Protein AF-A0A7V3ME15-F1 (afdb_monomer_lite)

Radius of gyration: 18.46 Å; chains: 1; bounding box: 46×23×46 Å

Sequence (76 aa):
MNKSFVTDVVSIFLIGLSFFVPESYQNPLLFTGLFALSGAITNQLAIHMLFERVPLLYGSGIIEKNFETFKASIRT

pLDDT: mean 85.83, std 8.9, range [47.72, 95.56]

Structure (mmCIF, N/CA/C/O backbone):
data_AF-A0A7V3ME15-F1
#
_entry.id   AF-A0A7V3ME15-F1
#
loop_
_atom_site.group_PDB
_atom_site.id
_atom_site.type_symbol
_atom_site.label_atom_id
_atom_site.label_alt_id
_atom_site.label_comp_id
_atom_site.label_asym_id
_atom_site.label_entity_id
_atom_site.label_seq_id
_atom_site.pdbx_PDB_ins_code
_atom_site.Cartn_x
_atom_site.Cartn_y
_atom_site.Cartn_z
_atom_site.occupancy
_atom_site.B_iso_or_equiv
_atom_site.auth_seq_id
_atom_site.auth_comp_id
_atom_site.auth_asym_id
_atom_site.auth_atom_id
_atom_site.pdbx_PDB_model_num
ATOM 1 N N . MET A 1 1 ? -13.923 -10.414 -1.777 1.00 47.72 1 MET A N 1
ATOM 2 C CA . MET A 1 1 ? -12.744 -10.089 -2.608 1.00 47.72 1 MET A CA 1
ATOM 3 C C . MET A 1 1 ? -11.866 -9.159 -1.792 1.00 47.72 1 MET A C 1
ATOM 5 O O . MET A 1 1 ? -12.370 -8.126 -1.363 1.00 47.72 1 MET A O 1
ATOM 9 N N . ASN A 1 2 ? -10.636 -9.558 -1.461 1.00 65.19 2 ASN A N 1
ATOM 10 C CA . ASN A 1 2 ? -9.756 -8.733 -0.635 1.00 65.19 2 ASN A CA 1
ATOM 11 C C . ASN A 1 2 ? -9.424 -7.451 -1.421 1.00 65.19 2 ASN A C 1
ATOM 13 O O . ASN A 1 2 ? -8.783 -7.533 -2.465 1.00 65.19 2 ASN A O 1
ATOM 17 N N . LYS A 1 3 ? -9.947 -6.291 -0.999 1.00 65.38 3 LYS A N 1
ATOM 18 C CA . LYS A 1 3 ? -9.873 -5.045 -1.790 1.00 65.38 3 LYS A CA 1
ATOM 19 C C . LYS A 1 3 ? -8.426 -4.598 -2.032 1.00 65.38 3 LYS A C 1
ATOM 21 O O . LYS A 1 3 ? -8.143 -4.094 -3.112 1.00 65.38 3 LYS A O 1
ATOM 26 N N . SER A 1 4 ? -7.527 -4.857 -1.082 1.00 77.50 4 SER A N 1
ATOM 27 C CA . SER A 1 4 ? -6.097 -4.528 -1.195 1.00 77.50 4 SER A CA 1
ATOM 28 C C . SER A 1 4 ? -5.316 -5.475 -2.114 1.00 77.50 4 SER A C 1
ATOM 30 O O . SER A 1 4 ? -4.300 -5.090 -2.680 1.00 77.50 4 SER A O 1
ATOM 32 N N . PHE A 1 5 ? -5.817 -6.691 -2.355 1.00 84.50 5 PHE A N 1
ATOM 33 C CA . PHE A 1 5 ? -5.092 -7.685 -3.154 1.00 84.50 5 PHE A CA 1
ATOM 34 C C . PHE A 1 5 ? -4.888 -7.240 -4.606 1.00 84.50 5 PHE A C 1
ATOM 36 O O . PHE A 1 5 ? -3.850 -7.506 -5.201 1.00 84.50 5 PHE A O 1
ATOM 43 N N . VAL A 1 6 ? -5.864 -6.532 -5.182 1.00 89.19 6 VAL A N 1
ATOM 44 C CA . VAL A 1 6 ? -5.757 -6.034 -6.560 1.00 89.19 6 VAL A CA 1
ATOM 45 C C . VAL A 1 6 ? -4.662 -4.975 -6.668 1.00 89.19 6 VAL A C 1
ATOM 47 O O . VAL A 1 6 ? -3.877 -5.015 -7.610 1.00 89.19 6 VAL A O 1
ATOM 50 N N . THR A 1 7 ? -4.578 -4.054 -5.705 1.00 89.69 7 THR A N 1
ATOM 51 C CA . THR A 1 7 ? -3.544 -3.012 -5.708 1.00 89.69 7 THR A CA 1
ATOM 52 C C . THR A 1 7 ? -2.155 -3.607 -5.530 1.00 89.69 7 THR A C 1
ATOM 54 O O . THR A 1 7 ? -1.263 -3.241 -6.286 1.00 89.69 7 THR A O 1
ATOM 57 N N . ASP A 1 8 ? -1.991 -4.588 -4.639 1.00 91.19 8 ASP A N 1
ATOM 58 C CA . ASP A 1 8 ? -0.700 -5.251 -4.418 1.00 91.19 8 ASP A CA 1
ATOM 59 C C . ASP A 1 8 ? -0.222 -5.987 -5.674 1.00 91.19 8 ASP A C 1
ATOM 61 O O . ASP A 1 8 ? 0.924 -5.834 -6.102 1.00 91.19 8 ASP A O 1
ATOM 65 N N . VAL A 1 9 ? -1.119 -6.746 -6.313 1.00 93.44 9 VAL A N 1
ATOM 66 C CA . VAL A 1 9 ? -0.816 -7.481 -7.548 1.00 93.44 9 VAL A CA 1
ATOM 67 C C . VAL A 1 9 ? -0.445 -6.524 -8.677 1.00 93.44 9 VAL A C 1
ATOM 69 O O . VAL A 1 9 ? 0.535 -6.766 -9.379 1.00 93.44 9 VAL A O 1
ATOM 72 N N . VAL A 1 10 ? -1.179 -5.421 -8.843 1.00 93.25 10 VAL A N 1
ATOM 73 C CA . VAL A 1 10 ? -0.872 -4.413 -9.869 1.00 93.25 10 VAL A CA 1
ATOM 74 C C . VAL A 1 10 ? 0.469 -3.730 -9.588 1.00 93.25 10 VAL A C 1
ATOM 76 O O . VAL A 1 10 ? 1.258 -3.549 -10.512 1.00 93.25 10 VAL A O 1
ATOM 79 N N . SER A 1 11 ? 0.776 -3.395 -8.333 1.00 93.25 11 SER A N 1
ATOM 80 C CA . SER A 1 11 ? 2.063 -2.798 -7.963 1.00 93.25 11 SER A CA 1
ATOM 81 C C . SER A 1 11 ? 3.238 -3.741 -8.226 1.00 93.25 11 SER A C 1
ATOM 83 O O . SER A 1 11 ? 4.222 -3.330 -8.840 1.00 93.25 11 SER A O 1
ATOM 85 N N . ILE A 1 12 ? 3.125 -5.015 -7.838 1.00 94.12 12 ILE A N 1
ATOM 86 C CA . ILE A 1 12 ? 4.144 -6.038 -8.123 1.00 94.12 12 ILE A CA 1
ATOM 87 C C . ILE A 1 12 ? 4.299 -6.235 -9.632 1.00 94.12 12 ILE A C 1
ATOM 89 O O . ILE A 1 12 ? 5.418 -6.346 -10.127 1.00 94.12 12 ILE A O 1
ATOM 93 N N . PHE A 1 13 ? 3.195 -6.233 -10.378 1.00 94.69 13 PHE A N 1
ATOM 94 C CA . PHE A 1 13 ? 3.225 -6.353 -11.829 1.00 94.69 13 PHE A CA 1
ATOM 95 C C . PHE A 1 13 ? 3.947 -5.173 -12.494 1.00 94.69 13 PHE A C 1
ATOM 97 O O . PHE A 1 13 ? 4.763 -5.394 -13.383 1.00 94.69 13 PHE A O 1
ATOM 104 N N . LEU A 1 14 ? 3.725 -3.936 -12.035 1.00 92.62 14 LEU A N 1
ATOM 105 C CA . LEU A 1 14 ? 4.445 -2.751 -12.524 1.00 92.62 14 LEU A CA 1
ATOM 106 C C . LEU A 1 14 ? 5.951 -2.825 -12.234 1.00 92.62 14 LEU A C 1
ATOM 108 O O . LEU A 1 14 ? 6.757 -2.488 -13.101 1.00 92.62 14 LEU A O 1
ATOM 112 N N . ILE A 1 15 ? 6.335 -3.319 -11.052 1.00 93.62 15 ILE A N 1
ATOM 113 C CA . ILE A 1 15 ? 7.743 -3.575 -10.716 1.00 93.62 15 ILE A CA 1
ATOM 114 C C . ILE A 1 15 ? 8.316 -4.647 -11.650 1.00 93.62 15 ILE A C 1
ATOM 116 O O . ILE A 1 15 ? 9.376 -4.443 -12.233 1.00 93.62 15 ILE A O 1
ATOM 120 N N . GLY A 1 16 ? 7.612 -5.763 -11.842 1.00 92.69 16 GLY A N 1
ATOM 121 C CA . GLY A 1 16 ? 8.039 -6.843 -12.733 1.00 92.69 16 GLY A CA 1
ATOM 122 C C . GLY A 1 16 ? 8.218 -6.369 -14.176 1.00 92.69 16 GLY A C 1
ATOM 123 O O . GLY A 1 16 ? 9.257 -6.623 -14.779 1.00 92.69 16 GLY A O 1
ATOM 124 N N . LEU A 1 17 ? 7.251 -5.611 -14.701 1.00 93.31 17 LEU A N 1
ATOM 125 C CA . LEU A 1 17 ? 7.316 -5.016 -16.035 1.00 93.31 17 LEU A CA 1
ATOM 126 C C . LEU A 1 17 ? 8.504 -4.068 -16.200 1.00 93.31 17 LEU A C 1
ATOM 128 O O . LEU A 1 17 ? 9.084 -4.035 -17.280 1.00 93.31 17 LEU A O 1
ATOM 132 N N . SER A 1 18 ? 8.902 -3.338 -15.155 1.00 91.00 18 SER A N 1
ATOM 133 C CA . SER A 1 18 ? 10.028 -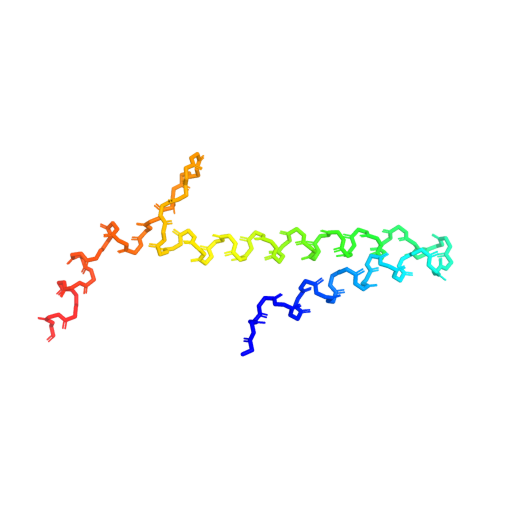2.399 -15.240 1.00 91.00 18 SER A CA 1
ATOM 134 C C . SER A 1 18 ? 11.342 -3.040 -15.699 1.00 91.00 18 SER A C 1
ATOM 136 O O . SE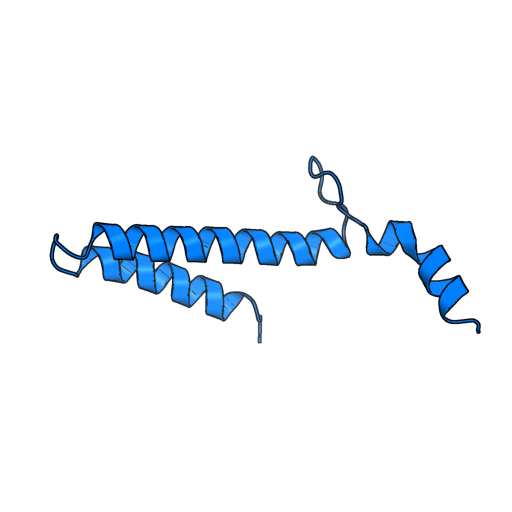R A 1 18 ? 12.122 -2.375 -16.373 1.00 91.00 18 SER A O 1
ATOM 138 N N . PHE A 1 19 ? 11.550 -4.335 -15.436 1.00 89.88 19 PHE A N 1
ATOM 139 C CA . PHE A 1 19 ? 12.745 -5.074 -15.858 1.00 89.88 19 PHE A CA 1
ATOM 140 C C . PHE A 1 19 ? 12.712 -5.566 -17.315 1.00 89.88 19 PHE A C 1
ATOM 142 O O . PHE A 1 19 ? 13.746 -5.977 -17.834 1.00 89.88 19 PHE A O 1
ATOM 149 N N . PHE A 1 20 ? 11.553 -5.537 -17.979 1.00 91.06 20 PHE A N 1
ATOM 150 C CA . PHE A 1 20 ? 11.393 -5.975 -19.375 1.00 91.06 20 PHE A CA 1
ATOM 151 C C . PHE A 1 20 ? 11.300 -4.811 -20.374 1.00 91.06 20 P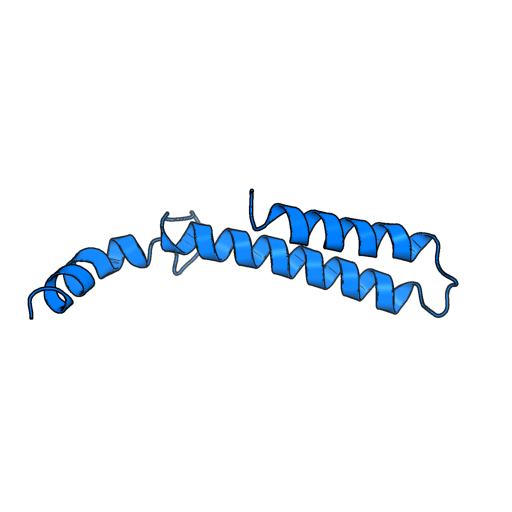HE A C 1
ATOM 153 O O . PHE A 1 20 ? 11.235 -5.037 -21.582 1.00 91.06 20 PHE A O 1
ATOM 160 N N . VAL A 1 21 ? 11.261 -3.567 -19.890 1.00 88.38 21 VAL A N 1
ATOM 161 C CA . VAL A 1 21 ? 11.105 -2.356 -20.709 1.00 88.38 21 VAL A CA 1
ATOM 162 C C . VAL A 1 21 ? 12.486 -1.735 -21.008 1.00 88.38 21 VAL A C 1
ATOM 164 O O . VAL A 1 21 ? 13.394 -1.873 -20.191 1.00 88.38 21 VAL A O 1
ATOM 167 N N . PRO A 1 22 ? 12.682 -1.044 -22.155 1.00 86.56 22 PRO A N 1
ATOM 168 C CA . PRO A 1 22 ? 13.943 -0.367 -22.480 1.00 86.56 22 PRO A CA 1
ATOM 169 C C . PRO A 1 22 ? 14.438 0.599 -21.390 1.00 86.56 22 PRO A C 1
ATOM 171 O O . PRO A 1 22 ? 13.626 1.251 -20.728 1.00 86.56 22 PRO A O 1
ATOM 174 N N . GLU A 1 23 ? 15.764 0.775 -21.278 1.00 81.44 23 GLU A N 1
ATOM 175 C CA . GLU A 1 23 ? 16.411 1.570 -20.211 1.00 81.44 23 GLU A CA 1
ATOM 176 C C . GLU A 1 23 ? 15.819 2.976 -20.019 1.00 81.44 23 GLU A C 1
ATOM 178 O O . GLU A 1 23 ? 15.707 3.456 -18.890 1.00 81.44 23 GLU A O 1
ATOM 183 N N . SER A 1 24 ? 15.372 3.623 -21.101 1.00 85.94 24 SER A N 1
ATOM 184 C CA . SER A 1 24 ? 14.778 4.965 -21.042 1.00 85.94 24 SER A CA 1
ATOM 185 C C . SER A 1 24 ? 13.504 5.046 -20.186 1.00 85.94 24 SER A C 1
ATOM 187 O O . SER A 1 24 ? 13.164 6.129 -19.714 1.00 85.94 24 SER A O 1
ATOM 189 N N . TYR A 1 25 ? 12.789 3.934 -19.993 1.00 86.50 25 TYR A N 1
ATOM 190 C CA . TYR A 1 25 ? 11.539 3.873 -19.224 1.00 86.50 25 TYR A CA 1
ATOM 191 C C . TYR A 1 25 ? 11.640 2.987 -17.976 1.00 86.50 25 TYR A C 1
ATOM 193 O O . TYR A 1 25 ? 10.732 3.006 -17.144 1.00 86.50 25 TYR A O 1
ATOM 201 N N . GLN A 1 26 ? 12.742 2.255 -17.810 1.00 89.75 26 GLN A N 1
ATOM 202 C CA . GLN A 1 26 ? 12.971 1.361 -16.675 1.00 89.75 26 GLN A CA 1
ATOM 203 C C . GLN A 1 26 ? 12.890 2.102 -15.332 1.00 89.75 26 GLN A C 1
ATOM 205 O O . GLN A 1 26 ? 12.129 1.703 -14.453 1.00 89.75 26 GLN A O 1
ATOM 210 N N . ASN A 1 27 ? 13.622 3.213 -15.182 1.00 90.06 27 ASN A N 1
ATOM 211 C CA . ASN A 1 27 ? 13.661 3.980 -13.930 1.00 90.06 27 ASN A CA 1
ATOM 212 C C . ASN A 1 27 ? 12.282 4.546 -13.527 1.00 90.06 27 ASN A C 1
ATOM 214 O O . ASN A 1 27 ? 11.825 4.248 -12.421 1.00 90.06 27 ASN A O 1
ATOM 218 N N . PRO A 1 28 ? 11.575 5.313 -14.385 1.00 91.56 28 PRO A N 1
ATOM 219 C CA . PRO A 1 28 ? 10.243 5.818 -14.049 1.00 91.56 28 PRO A CA 1
ATOM 220 C C . PRO A 1 28 ? 9.245 4.710 -13.698 1.00 91.56 28 PRO A C 1
ATOM 222 O O . PRO A 1 28 ? 8.459 4.866 -12.760 1.00 91.56 28 PRO A O 1
ATOM 225 N N . LEU A 1 29 ? 9.280 3.584 -14.419 1.00 92.00 29 LEU A N 1
ATOM 226 C CA . LEU A 1 29 ? 8.338 2.486 -14.212 1.00 92.00 29 LEU A CA 1
ATOM 227 C C . LEU A 1 29 ? 8.615 1.734 -12.902 1.00 92.00 29 LEU A C 1
ATOM 229 O O . LEU A 1 29 ? 7.679 1.445 -12.156 1.00 92.00 29 LEU A O 1
ATOM 233 N N . LEU A 1 30 ? 9.892 1.511 -12.574 1.00 93.50 30 LEU A N 1
ATOM 234 C CA . LEU A 1 30 ? 10.322 0.938 -11.298 1.00 93.50 30 LEU A CA 1
ATOM 235 C C . LEU A 1 30 ? 9.873 1.815 -10.120 1.00 93.50 30 LEU A C 1
ATOM 237 O O . LEU A 1 30 ? 9.227 1.316 -9.199 1.00 93.50 30 LEU A O 1
ATOM 241 N N . PHE A 1 31 ? 10.163 3.122 -10.152 1.00 95.12 31 PHE A N 1
ATOM 242 C CA . PHE A 1 31 ? 9.759 4.039 -9.079 1.00 95.12 31 PHE A CA 1
ATOM 243 C C . PHE A 1 31 ? 8.240 4.135 -8.939 1.00 95.12 31 PHE A C 1
ATOM 245 O O . PHE A 1 31 ? 7.737 4.177 -7.819 1.00 95.12 31 PHE A O 1
ATOM 252 N N . THR A 1 32 ? 7.505 4.105 -10.052 1.00 94.94 32 THR A N 1
ATOM 253 C CA . THR A 1 32 ? 6.036 4.075 -10.033 1.00 94.94 32 THR A CA 1
ATOM 254 C C . THR A 1 32 ? 5.523 2.812 -9.347 1.00 94.94 32 THR A C 1
ATOM 256 O O . THR A 1 32 ? 4.671 2.897 -8.463 1.00 94.94 32 THR A O 1
ATOM 259 N N . GLY A 1 33 ? 6.065 1.643 -9.701 1.00 94.25 33 GLY A N 1
ATOM 260 C CA . GLY A 1 33 ? 5.703 0.372 -9.077 1.00 94.25 33 GLY A CA 1
ATOM 261 C C . GLY A 1 33 ? 6.040 0.324 -7.583 1.00 94.25 33 GLY A C 1
ATOM 262 O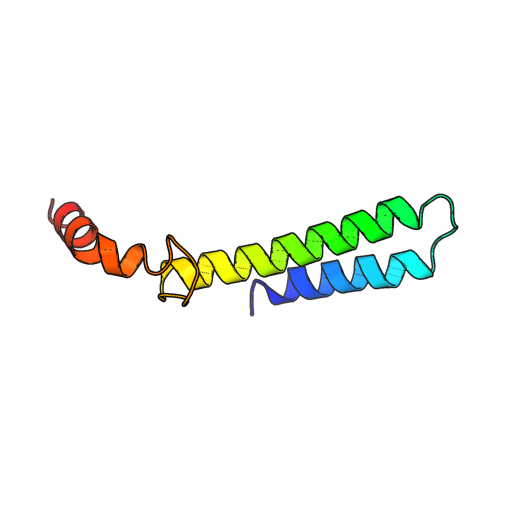 O . GLY A 1 33 ? 5.195 -0.059 -6.776 1.00 94.25 33 GLY A O 1
ATOM 263 N N . LEU A 1 34 ? 7.236 0.780 -7.197 1.00 95.12 34 LEU A N 1
ATOM 264 C CA . LEU A 1 34 ? 7.675 0.853 -5.798 1.00 95.12 34 LEU A CA 1
ATOM 265 C C . LEU A 1 34 ? 6.824 1.822 -4.970 1.00 95.12 34 LEU A C 1
ATOM 267 O O . LEU A 1 34 ? 6.441 1.501 -3.844 1.00 95.12 34 LEU A O 1
ATOM 271 N N . PHE A 1 35 ? 6.497 2.991 -5.522 1.00 95.31 35 PHE A N 1
ATOM 272 C CA . PHE A 1 35 ? 5.644 3.968 -4.852 1.00 95.31 35 PHE A CA 1
ATOM 273 C C . PHE A 1 35 ? 4.217 3.438 -4.685 1.00 95.31 35 PHE A C 1
ATOM 275 O O . PHE A 1 35 ? 3.645 3.541 -3.600 1.00 95.31 35 PHE A O 1
ATOM 282 N N . ALA A 1 36 ? 3.670 2.802 -5.725 1.00 94.75 36 ALA A N 1
ATOM 283 C CA . ALA A 1 36 ? 2.364 2.160 -5.661 1.00 94.75 36 ALA A CA 1
ATOM 284 C C . ALA A 1 36 ? 2.331 1.044 -4.601 1.00 94.75 36 ALA A C 1
ATOM 286 O O . ALA A 1 36 ? 1.389 0.995 -3.813 1.00 94.75 36 ALA A O 1
ATOM 287 N N . LEU A 1 37 ? 3.376 0.210 -4.525 1.00 94.75 37 LEU A N 1
ATOM 288 C CA . LEU A 1 37 ? 3.478 -0.869 -3.537 1.00 94.75 37 LEU A CA 1
ATOM 289 C C . LEU A 1 37 ? 3.537 -0.319 -2.104 1.00 94.75 37 LEU A C 1
ATOM 291 O O . LEU A 1 37 ? 2.795 -0.765 -1.232 1.00 94.75 37 LEU A O 1
ATOM 295 N N . SER A 1 38 ? 4.388 0.681 -1.863 1.00 95.56 38 SER A N 1
ATOM 296 C CA . SER A 1 38 ? 4.501 1.342 -0.556 1.00 95.56 38 SER A CA 1
ATOM 297 C C . SER A 1 38 ? 3.178 1.990 -0.129 1.00 95.56 38 SER A C 1
ATOM 299 O O . SER A 1 38 ? 2.737 1.838 1.015 1.00 95.56 38 SER A O 1
ATOM 301 N N . GLY A 1 39 ? 2.503 2.661 -1.067 1.00 93.44 39 GLY A N 1
ATOM 302 C CA . GLY A 1 39 ? 1.189 3.258 -0.848 1.00 93.44 39 GLY A CA 1
ATOM 303 C C . GLY A 1 39 ? 0.115 2.220 -0.519 1.00 93.44 39 GLY A C 1
ATOM 304 O O . GLY A 1 39 ? -0.655 2.423 0.420 1.00 93.44 39 GLY A O 1
ATOM 305 N N . ALA A 1 40 ? 0.091 1.089 -1.230 1.00 93.12 40 ALA A N 1
ATOM 306 C CA . ALA A 1 40 ? -0.851 -0.001 -0.982 1.00 93.12 40 ALA A CA 1
ATOM 307 C C . ALA A 1 40 ? -0.668 -0.605 0.421 1.00 93.12 40 ALA A C 1
ATOM 309 O O . ALA A 1 40 ? -1.634 -0.686 1.187 1.00 93.12 40 ALA A O 1
ATOM 310 N N . ILE A 1 41 ? 0.578 -0.914 0.801 1.00 91.62 41 ILE A N 1
ATOM 311 C CA . ILE A 1 41 ? 0.920 -1.439 2.132 1.00 91.62 41 ILE A CA 1
ATOM 312 C C . ILE A 1 41 ? 0.525 -0.442 3.226 1.00 91.62 41 ILE A C 1
ATOM 314 O O . ILE A 1 41 ? -0.131 -0.809 4.202 1.00 91.62 41 ILE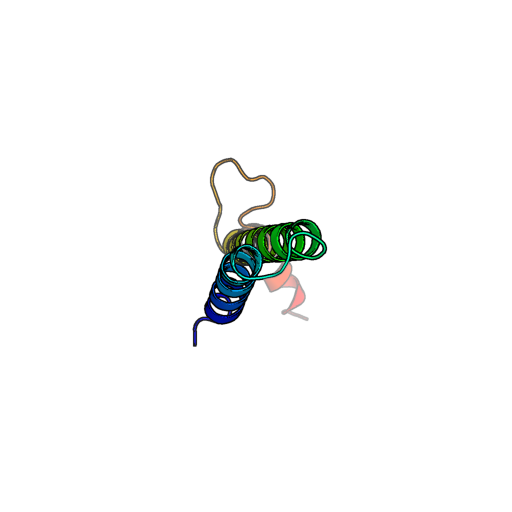 A O 1
ATOM 318 N N . THR A 1 42 ? 0.879 0.834 3.059 1.00 92.44 42 THR A N 1
ATOM 319 C CA . THR A 1 42 ? 0.578 1.875 4.052 1.00 92.44 42 THR A CA 1
ATOM 320 C C . THR A 1 42 ? -0.930 2.099 4.190 1.00 92.44 42 THR A C 1
ATOM 322 O O . THR A 1 42 ? -1.422 2.290 5.300 1.00 92.44 42 THR A O 1
ATOM 325 N N . ASN A 1 43 ? -1.692 2.014 3.096 1.00 92.38 43 ASN A N 1
ATOM 326 C CA . ASN A 1 43 ? -3.150 2.114 3.126 1.00 92.38 43 ASN A CA 1
ATOM 327 C C . ASN A 1 43 ? -3.799 0.925 3.852 1.00 92.38 43 ASN A C 1
ATOM 329 O O . ASN A 1 43 ? -4.687 1.115 4.683 1.00 92.38 43 ASN A O 1
ATOM 333 N N . GLN A 1 44 ? -3.335 -0.300 3.591 1.00 90.19 44 GLN A N 1
ATOM 334 C CA . GLN A 1 44 ? -3.800 -1.477 4.327 1.00 90.19 44 GLN A CA 1
ATOM 335 C C . GLN A 1 44 ? -3.520 -1.332 5.825 1.00 90.19 44 GLN A C 1
ATOM 337 O O . GLN A 1 44 ? -4.400 -1.588 6.651 1.00 90.19 44 GLN A O 1
ATOM 342 N N . LEU A 1 45 ? -2.316 -0.881 6.170 1.00 89.62 45 LEU A N 1
ATOM 343 C CA . LEU A 1 45 ? -1.935 -0.630 7.550 1.00 89.62 45 LEU A CA 1
ATOM 344 C C . LEU A 1 45 ? -2.810 0.460 8.183 1.00 89.62 45 LEU A C 1
ATOM 346 O O . LEU A 1 45 ? -3.235 0.298 9.319 1.00 89.62 45 LEU A O 1
ATOM 350 N N . ALA A 1 46 ? -3.129 1.540 7.467 1.00 89.25 46 ALA A N 1
ATOM 351 C CA . ALA A 1 46 ? -3.991 2.611 7.968 1.00 89.25 46 ALA A CA 1
ATOM 352 C C . ALA A 1 46 ? -5.397 2.106 8.313 1.00 89.25 46 ALA A C 1
ATOM 354 O O . ALA A 1 46 ? -5.907 2.408 9.390 1.00 89.25 46 ALA A O 1
ATOM 355 N N . ILE A 1 47 ? -6.000 1.288 7.445 1.00 88.25 47 ILE A N 1
ATOM 356 C CA . ILE A 1 47 ? -7.306 0.675 7.722 1.00 88.25 47 ILE A CA 1
ATOM 357 C C . ILE A 1 47 ? -7.213 -0.226 8.956 1.00 88.25 47 ILE A C 1
ATOM 359 O O . ILE A 1 47 ? -8.062 -0.136 9.837 1.00 88.25 47 ILE A O 1
ATOM 363 N N . HIS A 1 48 ? -6.162 -1.040 9.063 1.00 88.44 48 HIS A N 1
ATOM 364 C CA . HIS A 1 48 ? -5.928 -1.875 10.241 1.00 88.44 48 HIS A CA 1
ATOM 365 C C . HIS A 1 48 ? -5.777 -1.036 11.520 1.00 88.44 48 HIS A C 1
ATOM 367 O O . HIS A 1 48 ? -6.372 -1.346 12.547 1.00 88.44 48 HIS A O 1
ATOM 373 N N . MET A 1 49 ? -5.034 0.071 11.448 1.00 90.31 49 MET A N 1
ATOM 374 C CA . MET A 1 49 ? -4.822 1.004 12.555 1.00 90.31 49 MET A CA 1
ATOM 375 C C . MET A 1 49 ? -6.093 1.742 12.987 1.00 90.31 49 MET A C 1
ATOM 377 O O . MET A 1 49 ? -6.132 2.251 14.103 1.00 90.31 49 MET A O 1
ATOM 381 N N . LEU A 1 50 ? -7.134 1.831 12.155 1.00 86.38 50 LEU A N 1
ATOM 382 C CA . LEU A 1 50 ? -8.402 2.427 12.585 1.00 86.38 50 LEU A CA 1
ATOM 383 C C . LEU A 1 50 ? -9.108 1.558 13.629 1.00 86.38 50 LEU A C 1
ATOM 385 O O . LEU A 1 50 ? -9.647 2.100 14.597 1.00 86.38 50 LEU A O 1
ATOM 389 N N . PHE A 1 51 ? -9.091 0.240 13.429 1.00 84.94 51 PHE A N 1
ATOM 390 C CA . PHE A 1 51 ? -9.841 -0.717 14.242 1.00 84.94 51 PHE A CA 1
ATOM 391 C C . PHE A 1 51 ? -9.006 -1.331 15.357 1.00 84.94 51 PHE A C 1
ATOM 393 O O . PHE A 1 51 ? -9.528 -1.542 16.440 1.00 84.94 51 PHE A O 1
ATOM 400 N N . GLU A 1 52 ? -7.720 -1.572 15.113 1.00 83.81 52 GLU A N 1
ATOM 401 C CA . GLU A 1 52 ? -6.842 -2.258 16.053 1.00 83.81 52 GLU A CA 1
ATOM 402 C C . GLU A 1 52 ? -5.642 -1.386 16.427 1.00 83.81 52 GLU A C 1
ATOM 404 O O . GLU A 1 52 ? -5.113 -0.603 15.627 1.00 83.81 52 GLU A O 1
ATOM 409 N N . ARG A 1 53 ? -5.170 -1.538 17.666 1.00 84.62 53 ARG A N 1
ATOM 410 C CA . ARG A 1 53 ? -3.963 -0.859 18.132 1.00 84.62 53 ARG A CA 1
ATOM 411 C C . ARG A 1 53 ? -2.719 -1.600 17.650 1.00 84.62 53 ARG A C 1
ATOM 413 O O . ARG A 1 53 ? -2.442 -2.717 18.074 1.00 84.62 53 ARG A O 1
ATOM 420 N N . VAL A 1 54 ? -1.921 -0.936 16.823 1.00 84.88 54 VAL A N 1
ATOM 421 C CA . VAL A 1 54 ? -0.652 -1.467 16.321 1.00 84.88 54 VAL A CA 1
ATOM 422 C C . VAL A 1 54 ? 0.482 -0.981 17.236 1.00 84.88 54 VAL A C 1
ATOM 424 O O . VAL A 1 54 ? 0.594 0.228 17.472 1.00 84.88 54 VAL A O 1
ATOM 427 N N . PRO A 1 55 ? 1.324 -1.877 17.788 1.00 81.75 55 PRO A N 1
ATOM 428 C CA . PRO A 1 55 ? 2.442 -1.476 18.639 1.00 81.75 55 PRO A CA 1
ATOM 429 C C . PRO A 1 55 ? 3.416 -0.582 17.860 1.00 81.75 55 PRO A C 1
ATOM 431 O O . PRO A 1 55 ? 3.642 -0.796 16.674 1.00 81.75 55 PRO A O 1
ATOM 434 N N . LEU A 1 56 ? 4.001 0.415 18.535 1.00 84.56 56 LEU A N 1
ATOM 435 C CA . LEU A 1 56 ? 4.953 1.402 17.984 1.00 84.56 56 LEU A CA 1
ATOM 436 C C . LEU A 1 56 ? 4.376 2.449 17.012 1.00 84.56 56 LEU A C 1
ATOM 438 O O . LEU A 1 56 ? 5.085 3.395 16.675 1.00 84.56 56 LEU A O 1
ATOM 442 N N . LEU A 1 57 ? 3.106 2.347 16.606 1.00 82.81 57 LEU A N 1
ATOM 443 C CA . LEU A 1 57 ? 2.471 3.322 15.714 1.00 82.81 57 LEU A CA 1
ATOM 444 C C . LEU A 1 57 ? 1.507 4.234 16.485 1.00 82.81 57 LEU A C 1
ATOM 446 O O . LEU A 1 57 ? 0.457 3.802 16.976 1.00 82.81 57 LEU A O 1
ATOM 450 N N . TYR A 1 58 ? 1.877 5.515 16.593 1.00 80.00 58 TYR A N 1
ATOM 451 C CA . TYR A 1 58 ? 1.021 6.563 17.152 1.00 80.00 58 TYR A CA 1
ATOM 452 C C . TYR A 1 58 ? -0.198 6.796 16.253 1.00 80.00 58 TYR A C 1
ATOM 454 O O . TYR A 1 58 ? -0.071 6.876 15.036 1.00 80.00 58 TYR A O 1
ATOM 462 N N . GLY A 1 59 ? -1.380 6.929 16.862 1.00 77.06 59 GLY A N 1
ATOM 463 C CA . GLY A 1 59 ? -2.634 7.093 16.120 1.00 77.06 59 GLY A CA 1
ATOM 464 C C . GLY A 1 59 ? -3.294 5.781 15.680 1.00 77.06 59 GLY A C 1
ATOM 465 O O . GLY A 1 59 ? -4.199 5.821 14.858 1.00 77.06 59 GLY A O 1
ATOM 466 N N . SER A 1 60 ? -2.886 4.632 16.224 1.00 83.69 60 SER A N 1
ATOM 467 C CA . SER A 1 60 ? -3.625 3.372 16.070 1.00 83.69 60 SER A CA 1
ATOM 468 C C . SER A 1 60 ? -4.748 3.225 17.113 1.00 83.69 60 SER A C 1
ATOM 470 O O . SER A 1 60 ? -4.682 3.813 18.196 1.00 83.69 60 SER A O 1
ATOM 472 N N . GLY A 1 61 ? -5.798 2.467 16.790 1.00 80.88 61 GLY A N 1
ATOM 473 C CA . GLY A 1 61 ? -6.990 2.269 17.621 1.00 80.88 61 GLY A CA 1
ATOM 474 C C . GLY A 1 61 ? -7.894 3.505 17.737 1.00 80.88 61 GLY A C 1
ATOM 475 O O . GLY A 1 61 ? -8.509 3.726 18.781 1.00 80.88 61 GLY A O 1
ATOM 476 N N . ILE A 1 62 ? -7.956 4.359 16.705 1.00 80.62 62 ILE A N 1
ATOM 477 C CA . ILE A 1 62 ? -8.742 5.612 16.747 1.00 80.62 62 ILE A CA 1
ATOM 478 C C . ILE A 1 62 ? -10.232 5.337 16.979 1.00 80.62 62 ILE A C 1
ATOM 480 O O . ILE A 1 62 ? -10.867 6.088 17.725 1.00 80.62 62 ILE A O 1
ATOM 484 N N . ILE A 1 63 ? -10.793 4.291 16.365 1.00 78.75 63 ILE A N 1
ATOM 485 C CA . ILE A 1 63 ? -12.222 3.979 16.497 1.00 78.75 63 ILE A CA 1
ATOM 486 C C . ILE A 1 63 ? -12.535 3.511 17.919 1.00 78.75 63 ILE A C 1
ATOM 488 O O . ILE A 1 63 ? -13.455 4.049 18.530 1.00 78.75 63 ILE A O 1
ATOM 492 N N . GLU A 1 64 ? -11.738 2.597 18.481 1.00 77.06 64 GLU A N 1
ATOM 493 C CA . GLU A 1 64 ? -11.890 2.149 19.873 1.00 77.06 64 GLU A CA 1
ATOM 494 C C . GLU A 1 64 ? -11.792 3.327 20.854 1.00 77.06 64 GLU A C 1
ATOM 496 O O . GLU A 1 64 ? -12.622 3.475 21.749 1.00 77.06 64 GLU A O 1
ATOM 501 N N . LYS A 1 65 ? -10.820 4.226 20.647 1.00 78.00 65 LYS A N 1
ATOM 502 C CA . LYS A 1 65 ? -10.587 5.383 21.523 1.00 78.00 65 LYS A CA 1
ATOM 503 C C . LYS A 1 65 ? -11.732 6.402 21.510 1.00 78.00 65 LYS A C 1
ATOM 505 O O . LYS A 1 65 ? -11.995 7.027 22.533 1.00 78.00 65 LYS A O 1
ATOM 510 N N . ASN A 1 66 ? -12.384 6.601 20.366 1.00 79.75 66 ASN A N 1
ATOM 511 C CA . ASN A 1 66 ? -13.460 7.586 20.205 1.00 79.75 66 ASN A CA 1
ATOM 512 C C . ASN A 1 66 ? -14.860 6.952 20.260 1.00 79.75 66 ASN A C 1
ATOM 514 O O . ASN A 1 66 ? -15.853 7.638 20.017 1.00 79.75 66 ASN A O 1
ATOM 518 N N . PHE A 1 67 ? -14.962 5.659 20.582 1.00 79.88 67 PHE A N 1
ATOM 519 C CA . PHE A 1 67 ? -16.215 4.905 20.540 1.00 79.88 67 PHE A CA 1
ATOM 520 C C . PHE A 1 67 ? -17.327 5.527 21.399 1.00 79.88 67 PHE A C 1
ATOM 522 O O . PHE A 1 67 ? -18.457 5.672 20.934 1.00 79.88 67 PHE A O 1
ATOM 529 N N . GLU A 1 68 ? -17.012 5.978 22.617 1.00 76.62 68 GLU A N 1
ATOM 530 C CA . GLU A 1 68 ? -17.986 6.655 23.491 1.00 76.62 68 GLU A CA 1
ATOM 531 C C . GLU A 1 68 ? -18.467 7.996 22.907 1.00 76.62 68 GLU A C 1
ATOM 533 O O . GLU A 1 68 ? -19.649 8.332 22.997 1.00 76.62 68 GLU A O 1
ATOM 538 N N . THR A 1 69 ? -17.590 8.736 22.224 1.00 80.25 69 THR A N 1
ATOM 539 C CA . THR A 1 69 ? -17.947 9.979 21.522 1.00 80.25 69 THR A CA 1
ATOM 540 C C . THR A 1 69 ? -18.844 9.706 20.310 1.00 80.25 69 THR A C 1
ATOM 542 O O . THR A 1 69 ? -19.824 10.424 20.098 1.00 80.25 69 THR A O 1
ATOM 545 N N . PHE A 1 70 ? -18.569 8.642 19.547 1.00 78.38 70 PHE A N 1
ATOM 546 C CA . PHE A 1 70 ? -19.430 8.191 18.446 1.00 78.38 70 PHE A CA 1
ATOM 547 C C . PHE A 1 70 ? -20.812 7.741 18.946 1.00 78.38 70 PHE A C 1
ATOM 549 O O . PHE A 1 70 ? -21.839 8.068 18.356 1.00 78.38 70 PHE A O 1
ATOM 556 N N . LYS A 1 71 ? -20.865 7.041 20.081 1.00 81.06 71 LYS A N 1
ATOM 557 C CA . LYS A 1 71 ? -22.117 6.596 20.706 1.00 81.06 71 LYS A CA 1
ATOM 558 C C . LYS A 1 71 ? -22.977 7.761 21.197 1.00 81.06 71 LYS A C 1
ATOM 560 O O . LYS A 1 71 ? -24.200 7.706 21.075 1.00 81.06 71 LYS A O 1
ATOM 565 N N . ALA A 1 72 ? -22.353 8.803 21.746 1.00 82.44 72 ALA A N 1
ATOM 566 C CA . ALA A 1 72 ? -23.050 10.009 22.184 1.00 82.44 72 ALA A CA 1
ATOM 567 C C . ALA A 1 72 ? -23.637 10.804 21.005 1.00 82.44 72 ALA A C 1
ATOM 569 O O . ALA A 1 72 ? -24.751 11.303 21.109 1.00 82.44 72 ALA A O 1
ATOM 570 N N . SER A 1 73 ? -22.931 10.872 19.873 1.00 80.69 73 SER A N 1
ATOM 571 C CA . SER A 1 73 ? -23.377 11.615 18.684 1.00 80.69 73 SER A CA 1
ATOM 572 C C . SER A 1 73 ? -24.512 10.928 17.909 1.00 80.69 73 SER A C 1
ATOM 574 O O . SER A 1 73 ? -25.318 11.614 17.289 1.00 80.69 73 SER A O 1
ATOM 576 N N . ILE A 1 74 ? -24.637 9.599 17.994 1.00 79.44 74 ILE A N 1
ATOM 577 C CA . ILE A 1 74 ? -25.757 8.838 17.399 1.00 79.44 74 ILE A CA 1
ATOM 578 C C . ILE A 1 74 ? -27.046 8.929 18.245 1.00 79.44 74 ILE A C 1
ATOM 580 O O . ILE A 1 74 ? -28.130 8.634 17.753 1.00 79.44 74 ILE A O 1
ATOM 584 N N . ARG A 1 75 ? -26.966 9.343 19.519 1.00 70.19 75 ARG A N 1
ATOM 585 C CA . ARG A 1 75 ? -28.118 9.459 20.438 1.00 70.19 75 ARG A CA 1
ATOM 586 C C . ARG A 1 75 ? -28.851 10.811 20.370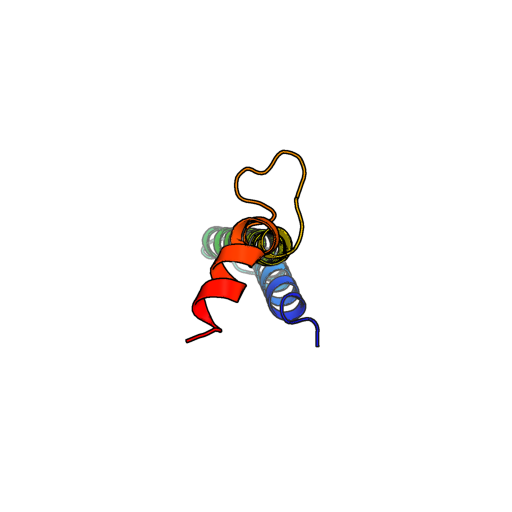 1.00 70.19 75 ARG A C 1
ATOM 588 O O . ARG A 1 75 ? -29.425 11.237 21.371 1.00 70.19 75 ARG A O 1
ATOM 595 N N . THR A 1 76 ? -28.860 11.444 19.200 1.00 56.69 76 THR A N 1
ATOM 596 C CA . THR A 1 76 ? -29.620 12.674 18.909 1.00 56.69 76 THR A CA 1
ATOM 597 C C . THR A 1 76 ? -30.622 12.390 17.807 1.00 56.69 76 THR A C 1
ATOM 599 O O . THR A 1 76 ? -31.785 12.819 17.956 1.00 56.69 76 THR A O 1
#

Secondary structure (DSSP, 8-state):
--HHHHHHHHHHHHHHHHTTS-HHHHHHHHHHHHHHHHHHHHHHHHHHHHHSPPTT-TT--HHHHHHHHHHHHH--

Foldseek 3Di:
DPPLVVLQVVLVVLCVVLVVDDPVCNVVSNVVSVVSNVVSVVVVVVVQQCCAPDPPDPSRVVCVVCVVVVVVVVVD